Protein AF-A0A957ZJR7-F1 (afdb_monomer_lite)

Structure (mmCIF, N/CA/C/O backbone):
data_AF-A0A957ZJR7-F1
#
_entry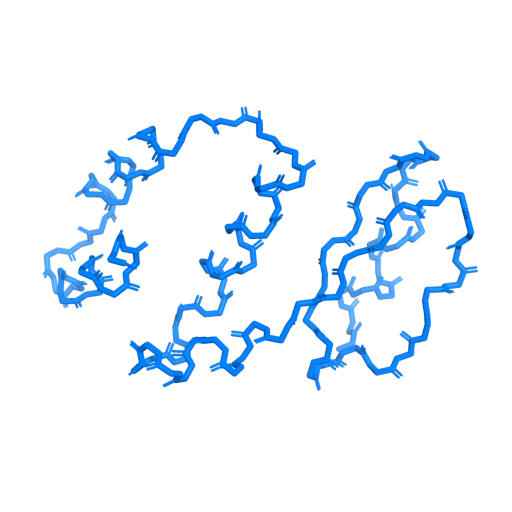.id   AF-A0A957ZJR7-F1
#
loop_
_atom_site.group_PDB
_atom_site.id
_atom_site.type_symbol
_atom_site.label_atom_id
_atom_site.label_alt_id
_atom_site.label_comp_id
_atom_site.label_asym_id
_atom_site.label_entity_id
_atom_site.label_seq_id
_atom_site.pdbx_PDB_ins_code
_atom_site.Cartn_x
_atom_site.Cartn_y
_atom_site.Cartn_z
_atom_site.occupancy
_atom_site.B_iso_or_equiv
_atom_site.auth_seq_id
_atom_site.auth_comp_id
_atom_site.auth_asym_id
_atom_site.auth_atom_id
_atom_site.pdbx_PDB_model_num
ATOM 1 N N . LEU A 1 1 ? 6.530 -5.043 11.362 1.00 58.72 1 LEU A N 1
ATOM 2 C CA . LEU A 1 1 ? 5.631 -4.498 12.404 1.00 58.72 1 LEU A CA 1
ATOM 3 C C . LEU A 1 1 ? 5.747 -2.988 12.659 1.00 58.72 1 LEU A C 1
ATOM 5 O O . LEU A 1 1 ? 4.687 -2.382 12.732 1.00 58.72 1 LEU A O 1
ATOM 9 N N . PRO A 1 2 ? 6.929 -2.328 12.700 1.00 74.94 2 PRO A N 1
ATOM 10 C CA . PRO A 1 2 ? 7.003 -0.936 13.176 1.00 74.94 2 PRO A CA 1
ATOM 11 C C . PRO A 1 2 ? 6.184 0.073 12.352 1.00 74.94 2 PRO A C 1
ATOM 13 O O . PRO A 1 2 ? 5.778 1.096 12.887 1.00 74.94 2 PRO A O 1
ATOM 16 N N . SER A 1 3 ? 5.907 -0.195 11.071 1.00 85.44 3 SER A N 1
ATOM 17 C CA . SER A 1 3 ? 5.121 0.717 10.232 1.00 85.44 3 SER A CA 1
ATOM 18 C C . SER A 1 3 ? 3.627 0.722 10.575 1.00 85.44 3 SER A C 1
ATOM 20 O O . SER A 1 3 ? 3.064 1.797 10.741 1.00 85.44 3 SER A O 1
ATOM 22 N N . ALA A 1 4 ? 2.975 -0.439 10.701 1.00 87.19 4 ALA A N 1
ATOM 23 C CA . ALA A 1 4 ? 1.534 -0.488 10.975 1.00 87.19 4 ALA A CA 1
ATOM 24 C C . 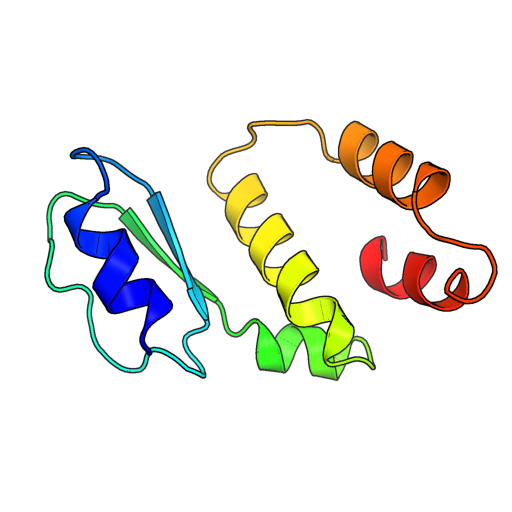ALA A 1 4 ? 1.212 0.142 12.337 1.00 87.19 4 ALA A C 1
ATOM 26 O O . ALA A 1 4 ? 0.359 1.019 12.417 1.00 87.19 4 ALA A O 1
ATOM 27 N N . ASP A 1 5 ? 1.988 -0.208 13.367 1.00 88.94 5 ASP A N 1
ATOM 28 C CA . ASP A 1 5 ? 1.834 0.350 14.715 1.00 88.94 5 ASP A CA 1
ATOM 29 C C . ASP A 1 5 ? 2.093 1.866 14.748 1.00 88.94 5 ASP A C 1
ATOM 31 O O . ASP A 1 5 ? 1.442 2.598 15.490 1.00 88.94 5 ASP A O 1
ATOM 35 N N . LYS A 1 6 ? 3.010 2.363 13.907 1.00 91.00 6 LYS A N 1
ATOM 36 C CA . LYS A 1 6 ? 3.310 3.795 13.799 1.00 91.00 6 LYS A CA 1
ATOM 37 C C . LYS A 1 6 ? 2.223 4.581 13.066 1.00 91.00 6 LYS A C 1
ATOM 39 O O . LYS A 1 6 ? 1.957 5.717 13.444 1.00 91.00 6 LYS A O 1
ATOM 44 N N . TYR A 1 7 ? 1.648 4.033 11.994 1.00 92.94 7 TYR A N 1
ATOM 45 C CA . TYR A 1 7 ? 0.768 4.794 11.097 1.00 92.94 7 TYR A CA 1
ATOM 46 C C . TYR A 1 7 ? -0.723 4.634 11.402 1.00 92.94 7 TYR A C 1
ATOM 48 O O . TYR A 1 7 ? -1.478 5.569 11.154 1.00 92.94 7 TYR A O 1
ATOM 56 N N . GLU A 1 8 ? -1.151 3.515 11.987 1.00 94.00 8 GLU A N 1
ATOM 57 C CA . GLU A 1 8 ? -2.542 3.298 12.406 1.00 94.00 8 GLU A CA 1
ATOM 58 C C . GLU A 1 8 ? -3.119 4.430 13.291 1.00 94.00 8 GLU A C 1
ATOM 60 O O . GLU A 1 8 ? -4.196 4.946 12.967 1.00 94.00 8 GLU A O 1
ATOM 65 N N . PRO A 1 9 ? -2.432 4.913 14.350 1.00 95.25 9 PRO A N 1
ATOM 66 C CA . PRO A 1 9 ? -2.956 6.009 15.171 1.00 95.25 9 PRO A CA 1
ATOM 67 C C . PRO A 1 9 ? -2.949 7.369 14.457 1.00 95.25 9 PRO A C 1
ATOM 69 O O . PRO A 1 9 ? -3.666 8.275 14.869 1.00 95.25 9 PRO A O 1
ATOM 72 N N . LEU A 1 10 ? -2.168 7.530 13.383 1.00 95.88 10 LEU A N 1
ATOM 73 C CA . LEU A 1 10 ? -2.047 8.795 12.646 1.00 95.88 10 LEU A CA 1
ATOM 74 C C . LEU A 1 10 ? -3.147 8.988 11.596 1.00 95.88 10 LEU A C 1
ATOM 76 O O . LEU A 1 10 ? -3.292 10.079 11.040 1.00 95.88 10 LEU A O 1
ATOM 80 N N . LEU A 1 11 ? -3.915 7.940 11.294 1.00 95.81 11 LEU A N 1
ATOM 81 C CA . LEU A 1 11 ? -5.010 8.025 10.338 1.00 95.81 11 LEU A CA 1
ATOM 82 C C . LEU A 1 11 ? -6.174 8.846 10.898 1.00 95.81 11 LEU A C 1
ATOM 84 O O . LEU A 1 11 ? -6.528 8.773 12.074 1.00 95.81 11 LEU A O 1
ATOM 88 N N . LYS A 1 12 ? -6.814 9.615 10.019 1.00 96.44 12 LYS A N 1
ATOM 89 C CA . LYS A 1 12 ? -8.100 10.244 10.334 1.00 96.44 12 LYS A CA 1
ATOM 90 C C . LYS A 1 12 ? -9.195 9.167 10.413 1.00 96.44 12 LYS A C 1
ATOM 92 O O . LYS A 1 12 ? -9.058 8.155 9.721 1.00 96.44 12 LYS A O 1
ATOM 97 N N . PRO A 1 13 ? -10.279 9.386 11.179 1.00 96.94 13 PRO A N 1
ATOM 98 C CA . PRO A 1 13 ? -11.469 8.537 11.110 1.00 96.94 13 PRO A CA 1
ATOM 99 C C . PRO A 1 13 ? -11.944 8.359 9.660 1.00 96.94 13 PRO A C 1
ATOM 101 O O . PRO A 1 13 ? -11.886 9.298 8.861 1.00 96.94 13 PRO A O 1
ATOM 104 N N . GLY A 1 14 ? -12.344 7.141 9.299 1.00 95.44 14 GLY A N 1
ATOM 105 C CA . GLY A 1 14 ? -12.652 6.728 7.925 1.00 95.44 14 GLY A CA 1
ATOM 106 C C . GLY A 1 14 ? -11.425 6.582 7.012 1.00 95.44 14 GLY A C 1
ATOM 107 O O . GLY A 1 14 ? -11.570 6.360 5.809 1.00 95.44 14 GLY A O 1
ATOM 108 N N . GLY A 1 15 ? -10.211 6.729 7.551 1.00 95.94 15 GLY A N 1
ATOM 109 C CA . GLY A 1 15 ? -8.957 6.551 6.827 1.00 95.94 15 GLY A CA 1
ATOM 110 C C . GLY A 1 15 ? -8.757 5.117 6.335 1.00 95.94 15 GLY A C 1
ATOM 111 O O . GLY A 1 15 ? -9.374 4.181 6.833 1.00 95.94 15 GLY A O 1
ATOM 112 N N . LEU A 1 16 ? -7.877 4.948 5.348 1.00 95.50 16 LEU A N 1
ATOM 113 C CA . LEU A 1 16 ? -7.550 3.652 4.757 1.00 95.50 16 LEU A CA 1
ATOM 114 C C . LEU A 1 16 ? -6.129 3.245 5.154 1.00 95.50 16 LEU A C 1
ATOM 116 O O . LEU A 1 16 ? -5.181 3.975 4.861 1.00 95.50 16 LEU A O 1
ATOM 120 N N . LEU A 1 17 ? -5.991 2.071 5.768 1.00 94.81 17 LEU A N 1
ATOM 121 C CA . LEU A 1 17 ? -4.715 1.416 6.035 1.00 94.81 17 LEU A CA 1
ATOM 122 C C . LEU A 1 17 ? -4.601 0.160 5.169 1.00 94.81 17 LEU A C 1
ATOM 124 O O . LEU A 1 17 ? -5.316 -0.815 5.391 1.00 94.81 17 LEU A O 1
ATOM 128 N N . VAL A 1 18 ? -3.687 0.171 4.202 1.00 94.50 18 VAL A N 1
ATOM 129 C CA . VAL A 1 18 ? -3.314 -1.025 3.434 1.00 94.50 18 VAL A CA 1
ATOM 130 C C . VAL A 1 18 ? -2.048 -1.600 4.056 1.00 94.50 18 VAL A C 1
ATOM 132 O O . VAL A 1 18 ? -1.073 -0.868 4.238 1.00 94.50 18 VAL A O 1
ATOM 135 N N . TYR A 1 19 ? -2.050 -2.884 4.405 1.00 92.75 19 TYR A N 1
ATOM 136 C CA . TYR A 1 19 ? -0.913 -3.527 5.066 1.00 92.75 19 TYR A CA 1
ATOM 137 C C . TYR A 1 19 ? -0.655 -4.945 4.548 1.00 92.75 19 TYR A C 1
ATOM 139 O O . TYR A 1 19 ? -1.569 -5.639 4.110 1.00 92.75 19 TYR A O 1
ATOM 147 N N . ASP A 1 20 ? 0.610 -5.361 4.614 1.00 90.75 20 ASP A N 1
ATOM 148 C CA . ASP A 1 20 ? 1.039 -6.712 4.253 1.00 90.75 20 ASP A CA 1
ATOM 149 C C . ASP A 1 20 ? 0.725 -7.683 5.404 1.00 90.75 20 ASP A C 1
ATOM 151 O O . ASP A 1 20 ? 1.284 -7.548 6.501 1.00 90.75 20 ASP A O 1
ATOM 155 N N . ASP A 1 21 ? -0.181 -8.636 5.182 1.00 87.50 21 ASP A N 1
ATOM 156 C CA . ASP A 1 21 ? -0.637 -9.584 6.211 1.00 87.50 21 ASP A CA 1
ATOM 157 C C . ASP A 1 21 ? 0.389 -10.684 6.526 1.00 87.50 21 ASP A C 1
ATOM 159 O O . ASP A 1 21 ? 0.368 -11.276 7.611 1.00 87.50 21 ASP A O 1
ATOM 163 N N . THR A 1 22 ? 1.378 -10.872 5.648 1.00 81.38 22 THR A N 1
ATOM 164 C CA . THR A 1 22 ? 2.520 -11.751 5.911 1.00 81.38 22 THR A CA 1
ATOM 165 C C . THR A 1 22 ? 3.374 -11.201 7.058 1.00 81.38 22 THR A C 1
ATOM 167 O O . THR A 1 22 ? 3.955 -11.974 7.831 1.00 81.38 22 THR A O 1
ATOM 170 N N . LEU A 1 23 ? 3.378 -9.870 7.223 1.00 82.94 23 LEU A N 1
ATOM 171 C CA . LEU A 1 23 ? 4.141 -9.128 8.228 1.00 82.94 23 LEU A CA 1
ATOM 172 C C . LEU A 1 23 ? 3.293 -8.633 9.405 1.00 82.94 23 LEU A C 1
ATOM 174 O O . LEU A 1 23 ? 3.819 -8.503 10.513 1.00 82.94 23 LEU A O 1
ATOM 178 N N . VAL A 1 24 ? 2.016 -8.316 9.184 1.00 85.75 24 VAL A N 1
ATOM 179 C CA . VAL A 1 24 ? 1.082 -7.823 10.206 1.00 85.75 24 VAL A CA 1
ATOM 180 C C . VAL A 1 24 ? -0.001 -8.873 10.425 1.00 85.75 24 VAL A C 1
ATOM 182 O O . VAL A 1 24 ? -1.039 -8.873 9.775 1.00 85.75 24 VAL A O 1
ATOM 185 N N . ARG A 1 25 ? 0.250 -9.771 11.381 1.00 82.25 25 ARG A N 1
ATOM 186 C CA . ARG A 1 25 ? -0.638 -10.904 11.704 1.00 82.25 25 ARG A CA 1
ATOM 187 C C . ARG A 1 25 ? -1.656 -10.614 12.810 1.00 82.25 25 ARG A C 1
ATOM 189 O O . ARG A 1 25 ? -2.288 -11.532 13.322 1.00 82.25 25 ARG A O 1
ATOM 196 N N . ARG A 1 26 ? -1.782 -9.352 13.221 1.00 86.00 26 ARG A N 1
ATOM 197 C CA . ARG A 1 26 ? -2.764 -8.911 14.218 1.00 86.00 26 ARG A CA 1
ATOM 198 C C . ARG A 1 26 ? -3.943 -8.223 13.540 1.00 86.00 26 ARG A C 1
ATOM 200 O O . ARG A 1 26 ? -3.791 -7.658 12.460 1.00 86.00 26 ARG A O 1
ATOM 207 N N . ALA A 1 27 ? -5.082 -8.204 14.223 1.00 85.38 27 ALA A N 1
ATOM 208 C CA . ALA A 1 27 ? -6.171 -7.305 13.870 1.00 85.38 27 ALA A CA 1
ATOM 209 C C . ALA A 1 27 ? -5.748 -5.837 14.056 1.00 85.38 27 ALA A C 1
ATOM 211 O O . ALA A 1 27 ? -4.832 -5.528 14.833 1.00 85.38 27 ALA A O 1
ATOM 212 N N . LEU A 1 28 ? -6.424 -4.933 13.347 1.00 89.44 28 LEU A N 1
ATOM 213 C CA . LEU A 1 28 ? -6.350 -3.507 13.648 1.00 89.44 28 LEU A CA 1
ATOM 214 C C . LEU A 1 28 ? -6.962 -3.250 15.028 1.00 89.44 28 LEU A C 1
ATOM 216 O O . LEU A 1 28 ? -7.915 -3.915 15.427 1.00 89.44 28 LEU A O 1
ATOM 220 N N . VAL A 1 29 ? -6.360 -2.327 15.767 1.00 93.00 29 VAL A N 1
ATOM 221 C CA . VAL A 1 29 ? -6.825 -1.897 17.088 1.00 93.00 29 VAL A CA 1
ATOM 222 C C . VAL A 1 29 ? -7.958 -0.887 16.933 1.00 93.00 29 VAL A C 1
ATOM 224 O O . VAL A 1 29 ? -8.883 -0.876 17.740 1.00 93.00 29 VAL A O 1
ATOM 227 N N . ARG A 1 30 ? -7.892 -0.045 15.897 1.00 94.81 30 ARG A N 1
ATOM 228 C CA . ARG A 1 30 ? -8.935 0.931 15.573 1.00 94.81 30 ARG A CA 1
ATOM 229 C C . ARG A 1 30 ? -10.057 0.315 14.743 1.00 94.81 30 ARG A C 1
ATOM 231 O O . ARG A 1 30 ? -9.801 -0.348 13.740 1.00 94.81 30 ARG A O 1
ATOM 238 N N . ASP A 1 31 ? -11.290 0.609 15.135 1.00 95.19 31 ASP A N 1
ATOM 239 C CA . ASP A 1 31 ? -12.539 0.202 14.481 1.00 95.19 31 ASP A CA 1
ATOM 240 C C . ASP A 1 31 ? -13.140 1.299 13.583 1.00 95.19 31 ASP A C 1
ATOM 242 O O . ASP A 1 31 ? -13.996 1.027 12.744 1.00 95.19 31 ASP A O 1
ATOM 246 N N . ASP A 1 32 ? -12.656 2.535 13.709 1.00 96.50 32 ASP A N 1
ATOM 247 C CA . ASP A 1 32 ? -13.109 3.699 12.948 1.00 96.50 32 ASP A CA 1
ATOM 248 C C . ASP A 1 32 ? -12.325 3.935 11.644 1.00 9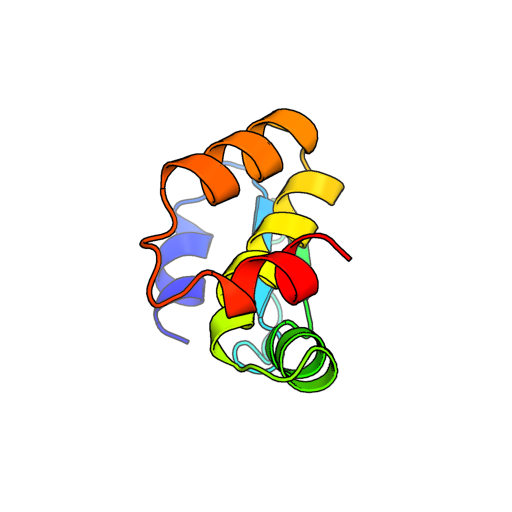6.50 32 ASP A C 1
ATOM 250 O O . ASP A 1 32 ? -12.496 4.965 10.990 1.00 96.50 32 ASP A O 1
ATOM 254 N N . ILE A 1 33 ? -11.461 2.999 11.246 1.00 96.06 33 ILE A N 1
ATOM 255 C CA . ILE A 1 33 ? -10.684 3.045 10.001 1.00 96.06 33 ILE A CA 1
ATOM 256 C C . ILE A 1 33 ? -10.942 1.803 9.147 1.00 96.06 33 ILE A C 1
ATOM 258 O O . ILE A 1 33 ? -11.319 0.740 9.634 1.00 96.06 33 ILE A O 1
ATOM 262 N N . ARG A 1 34 ? -10.686 1.914 7.843 1.00 95.19 34 ARG A N 1
ATOM 263 C CA . ARG A 1 34 ? -10.761 0.792 6.909 1.00 95.19 34 ARG A CA 1
ATOM 264 C C . ARG A 1 34 ? -9.394 0.123 6.786 1.00 95.19 34 ARG A C 1
ATOM 266 O O . ARG A 1 34 ? -8.449 0.738 6.297 1.00 95.19 34 ARG A O 1
ATOM 273 N N . GLY A 1 35 ? -9.306 -1.144 7.176 1.00 93.69 35 GLY A N 1
ATOM 274 C CA . GLY A 1 35 ? -8.136 -1.993 6.951 1.00 93.69 35 GLY A CA 1
ATOM 275 C C . GLY A 1 35 ? -8.255 -2.826 5.679 1.00 93.69 35 GLY A C 1
ATOM 276 O O . GLY A 1 35 ? -9.310 -3.400 5.421 1.00 93.69 35 GLY A O 1
ATOM 277 N N . ILE A 1 36 ? -7.177 -2.922 4.902 1.00 94.06 36 ILE A N 1
ATOM 278 C CA . ILE A 1 36 ? -7.043 -3.889 3.806 1.00 94.06 36 ILE A CA 1
ATOM 279 C C . ILE A 1 36 ? -5.750 -4.671 4.018 1.00 94.06 36 ILE A C 1
ATOM 281 O O . ILE A 1 36 ? -4.653 -4.137 3.852 1.00 94.06 36 ILE A O 1
ATOM 285 N N . ALA A 1 37 ? -5.916 -5.939 4.379 1.00 93.06 37 ALA A N 1
ATOM 286 C CA . ALA A 1 37 ? -4.858 -6.935 4.394 1.00 93.06 37 ALA A CA 1
ATOM 287 C C . ALA A 1 37 ? -4.553 -7.380 2.959 1.00 93.06 37 ALA A C 1
ATOM 289 O O . ALA A 1 37 ? -5.469 -7.705 2.202 1.00 93.06 37 ALA A O 1
ATOM 290 N N . VAL A 1 38 ? -3.276 -7.383 2.586 1.00 92.88 38 VAL A N 1
ATOM 291 C CA . VAL A 1 38 ? -2.814 -7.821 1.268 1.00 92.88 38 VAL A CA 1
ATOM 292 C C . VAL A 1 38 ? -1.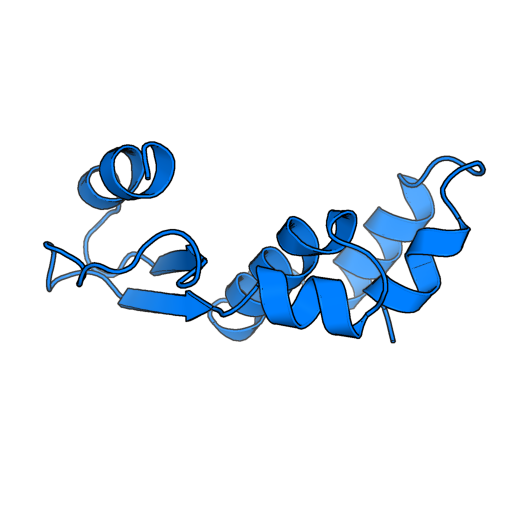693 -8.840 1.464 1.00 92.88 38 VAL A C 1
ATOM 294 O O . VAL A 1 38 ? -0.711 -8.499 2.121 1.00 92.88 38 VAL A O 1
ATOM 297 N N . PRO A 1 39 ? -1.753 -10.032 0.847 1.00 92.56 39 PRO A N 1
ATOM 298 C CA . PRO A 1 39 ? -0.636 -10.974 0.832 1.00 92.56 39 PRO A CA 1
ATOM 299 C C . PRO A 1 39 ? 0.417 -10.518 -0.189 1.00 92.56 39 PRO A C 1
ATOM 301 O O . PRO A 1 39 ? 0.692 -11.177 -1.193 1.00 92.56 39 PRO A O 1
ATOM 304 N N . ALA A 1 40 ? 0.967 -9.319 0.019 1.00 91.12 40 ALA A N 1
ATOM 305 C CA . ALA A 1 40 ? 1.775 -8.614 -0.972 1.00 91.12 40 ALA A CA 1
ATOM 306 C C . ALA A 1 40 ? 3.087 -9.341 -1.272 1.00 91.12 40 ALA A C 1
ATOM 308 O O . ALA A 1 40 ? 3.544 -9.342 -2.416 1.00 91.12 40 ALA A O 1
ATOM 309 N N . HIS A 1 41 ? 3.659 -9.999 -0.262 1.00 90.56 41 HIS A N 1
ATOM 310 C CA . HIS A 1 41 ? 4.825 -10.854 -0.438 1.00 90.56 41 HIS A CA 1
ATOM 311 C C . HIS A 1 41 ? 4.545 -12.026 -1.382 1.00 90.56 41 HIS A C 1
ATOM 313 O O . HIS A 1 41 ? 5.298 -12.246 -2.331 1.00 90.56 41 HIS A O 1
ATOM 319 N N . ASP A 1 42 ? 3.431 -12.727 -1.179 1.00 90.94 42 ASP A N 1
ATOM 320 C CA . ASP A 1 42 ? 3.054 -13.873 -2.007 1.00 90.94 42 ASP A CA 1
ATOM 321 C C . ASP A 1 42 ? 2.764 -13.447 -3.447 1.00 90.94 42 ASP A C 1
ATOM 323 O O . ASP A 1 42 ? 3.193 -14.116 -4.388 1.00 90.94 42 ASP A O 1
ATOM 327 N N . ILE A 1 43 ? 2.084 -12.310 -3.628 1.00 89.94 43 ILE A N 1
ATOM 328 C CA . ILE A 1 43 ? 1.849 -11.719 -4.950 1.00 89.94 43 ILE A CA 1
ATOM 329 C C . ILE A 1 43 ? 3.194 -11.440 -5.629 1.00 89.94 43 ILE A C 1
ATOM 331 O O . ILE A 1 43 ? 3.460 -11.955 -6.710 1.00 89.94 43 ILE A O 1
ATOM 335 N N . ALA A 1 44 ? 4.090 -10.701 -4.979 1.00 89.38 44 ALA A N 1
ATOM 336 C CA . ALA A 1 44 ? 5.381 -10.339 -5.558 1.00 89.38 44 ALA A CA 1
ATOM 337 C C . ALA A 1 44 ? 6.228 -11.563 -5.954 1.00 89.38 44 ALA A C 1
ATOM 339 O O . ALA A 1 44 ? 6.859 -11.578 -7.014 1.00 89.38 44 ALA A O 1
ATOM 340 N N . MET A 1 45 ? 6.210 -12.614 -5.131 1.00 89.00 45 MET A N 1
ATOM 341 C CA . MET A 1 45 ? 6.936 -13.853 -5.408 1.00 89.00 45 MET A CA 1
ATOM 342 C C . MET A 1 45 ? 6.344 -14.639 -6.584 1.00 89.00 45 MET A C 1
ATOM 344 O O . MET A 1 45 ? 7.112 -15.176 -7.381 1.00 89.00 45 MET A O 1
ATOM 348 N N . ARG A 1 46 ? 5.014 -14.655 -6.763 1.00 88.88 46 ARG A N 1
ATOM 349 C CA . ARG A 1 46 ? 4.370 -15.250 -7.956 1.00 88.88 46 ARG A CA 1
ATOM 350 C C . ARG A 1 46 ? 4.762 -14.537 -9.250 1.00 88.88 46 ARG A C 1
ATOM 352 O O . ARG A 1 46 ? 4.881 -15.186 -10.281 1.00 88.88 46 ARG A O 1
ATOM 359 N N . HIS A 1 47 ? 5.013 -13.231 -9.176 1.00 84.81 47 HIS A N 1
ATOM 360 C CA . HIS A 1 47 ? 5.478 -12.412 -10.300 1.00 84.81 47 HIS A CA 1
ATOM 361 C C . HIS A 1 47 ? 7.017 -12.355 -10.414 1.00 84.81 47 HIS A C 1
ATOM 363 O O . HIS A 1 47 ? 7.571 -11.549 -11.159 1.00 84.81 47 HIS A O 1
ATOM 369 N N . GLY A 1 48 ? 7.729 -13.230 -9.694 1.00 82.31 48 GLY A N 1
ATOM 370 C CA . GLY A 1 48 ? 9.154 -13.489 -9.901 1.00 82.31 48 GLY A CA 1
ATOM 371 C C . GLY A 1 48 ? 10.114 -12.531 -9.195 1.00 82.31 48 GLY A C 1
ATOM 372 O O . GLY A 1 48 ? 11.326 -12.649 -9.383 1.00 82.31 48 GLY A O 1
ATOM 373 N N . SER A 1 49 ? 9.635 -11.593 -8.367 1.00 84.69 49 SER A N 1
ATOM 374 C CA . SER A 1 49 ? 10.542 -10.736 -7.598 1.00 84.69 49 SER A CA 1
ATOM 375 C C . SER A 1 49 ? 9.919 -10.118 -6.351 1.00 84.69 49 SER A C 1
ATOM 377 O O . SER A 1 49 ? 8.988 -9.323 -6.427 1.00 84.69 49 SER A O 1
ATOM 379 N N . GLN A 1 50 ? 10.568 -10.318 -5.201 1.00 86.00 50 GLN A N 1
ATOM 380 C CA . GLN A 1 50 ? 10.259 -9.611 -3.951 1.00 86.00 50 GLN A CA 1
ATOM 381 C C . GLN A 1 50 ? 10.338 -8.075 -4.085 1.00 86.00 50 GLN A C 1
ATOM 383 O O . GLN A 1 50 ? 9.734 -7.341 -3.305 1.00 86.00 50 GLN A O 1
ATOM 388 N N . ARG A 1 51 ? 11.046 -7.546 -5.093 1.00 84.38 51 ARG A N 1
ATOM 389 C CA . ARG A 1 51 ? 11.089 -6.096 -5.355 1.00 84.38 51 ARG A CA 1
ATOM 390 C C . ARG A 1 51 ? 9.719 -5.522 -5.745 1.00 84.38 51 ARG A C 1
ATOM 392 O O . ARG A 1 51 ? 9.547 -4.309 -5.681 1.00 84.38 51 ARG A O 1
ATOM 399 N N . LEU A 1 52 ? 8.756 -6.374 -6.101 1.00 86.44 52 LEU A N 1
ATOM 400 C CA . LEU A 1 52 ? 7.403 -5.997 -6.515 1.00 86.44 52 LEU A CA 1
ATOM 401 C C . LEU A 1 52 ? 6.428 -5.826 -5.340 1.00 86.44 52 LEU A C 1
ATOM 403 O O . LEU A 1 52 ? 5.315 -5.358 -5.556 1.00 86.44 52 LEU A O 1
ATOM 407 N N . VAL A 1 53 ? 6.826 -6.131 -4.095 1.00 89.69 53 VAL A N 1
ATOM 408 C CA . VAL A 1 53 ? 5.942 -6.015 -2.913 1.00 89.69 53 VAL A CA 1
ATOM 409 C C . VAL A 1 53 ? 5.329 -4.619 -2.801 1.00 89.69 53 VAL A C 1
ATOM 411 O O . VAL A 1 53 ? 4.123 -4.476 -2.619 1.00 89.69 53 VAL A O 1
ATOM 414 N N . ASN A 1 54 ? 6.139 -3.574 -2.980 1.00 88.12 54 ASN A N 1
ATOM 415 C CA . ASN A 1 54 ? 5.654 -2.195 -2.902 1.00 88.12 54 ASN A CA 1
ATOM 416 C C . ASN A 1 54 ? 4.658 -1.857 -4.022 1.00 88.12 54 ASN A C 1
ATOM 418 O O . ASN A 1 54 ? 3.753 -1.056 -3.804 1.00 88.12 54 ASN A O 1
ATOM 422 N N . VAL A 1 55 ? 4.807 -2.465 -5.202 1.00 88.62 55 VAL A N 1
ATOM 423 C CA . VAL A 1 55 ? 3.902 -2.232 -6.335 1.00 88.62 55 VAL A CA 1
ATOM 424 C C . VAL A 1 55 ? 2.592 -2.994 -6.149 1.00 88.62 55 VAL A C 1
ATOM 426 O O . VAL A 1 55 ? 1.532 -2.420 -6.377 1.00 88.62 55 VAL A O 1
ATOM 429 N N . ALA A 1 56 ? 2.633 -4.215 -5.610 1.00 90.94 56 ALA A N 1
ATOM 430 C CA . ALA A 1 56 ? 1.429 -4.939 -5.198 1.00 90.94 56 ALA A CA 1
ATOM 431 C C . ALA A 1 56 ? 0.623 -4.149 -4.146 1.00 90.94 56 ALA A C 1
ATOM 433 O O . ALA A 1 56 ? -0.590 -3.978 -4.277 1.00 90.94 56 ALA A O 1
ATOM 434 N N . MET A 1 57 ? 1.307 -3.592 -3.140 1.00 92.56 57 MET A N 1
ATOM 435 C CA . MET A 1 57 ? 0.694 -2.723 -2.128 1.00 92.56 57 MET A CA 1
ATOM 436 C C . MET A 1 57 ? 0.084 -1.449 -2.733 1.00 92.56 57 MET A C 1
ATOM 438 O O . MET A 1 57 ? -1.015 -1.047 -2.347 1.00 92.56 57 MET A O 1
ATOM 442 N N . LEU A 1 58 ? 0.772 -0.825 -3.696 1.00 91.12 58 LEU A N 1
ATOM 443 C CA . LEU A 1 58 ? 0.265 0.335 -4.432 1.00 91.12 58 LEU A CA 1
ATOM 444 C C . LEU A 1 58 ? -0.992 -0.019 -5.242 1.00 91.12 58 LEU A C 1
ATOM 446 O O . LEU A 1 58 ? -1.974 0.717 -5.186 1.00 91.12 58 LEU A O 1
ATOM 450 N N . GLY A 1 59 ? -0.996 -1.158 -5.939 1.00 90.81 59 GLY A N 1
ATOM 451 C CA . GLY A 1 59 ? -2.163 -1.645 -6.676 1.00 90.81 59 GLY A CA 1
ATOM 452 C C . GLY A 1 59 ? -3.383 -1.832 -5.772 1.00 90.81 59 GLY A C 1
ATOM 453 O O . GLY 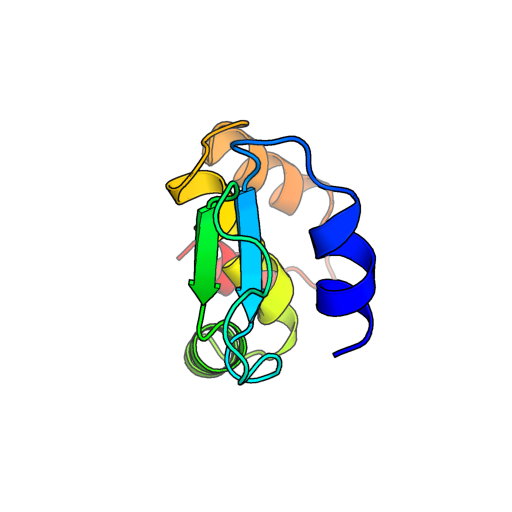A 1 59 ? -4.466 -1.338 -6.083 1.00 90.81 59 GLY A O 1
ATOM 454 N N . ALA A 1 60 ? -3.199 -2.449 -4.601 1.00 93.12 60 ALA A N 1
ATOM 455 C CA . ALA A 1 60 ? -4.270 -2.613 -3.618 1.00 93.12 60 ALA A CA 1
ATOM 456 C C . ALA A 1 60 ? -4.806 -1.270 -3.088 1.00 93.12 60 ALA A C 1
ATOM 458 O O . ALA A 1 60 ? -6.021 -1.095 -2.955 1.00 93.12 60 ALA A O 1
ATOM 459 N N . LEU A 1 61 ? -3.921 -0.300 -2.830 1.00 93.81 61 LEU A N 1
ATOM 460 C CA . LEU A 1 61 ? -4.318 1.053 -2.437 1.00 93.81 61 LEU A CA 1
ATOM 461 C C . LEU A 1 61 ? -5.204 1.710 -3.499 1.00 93.81 61 LEU A C 1
ATOM 463 O O . LEU A 1 61 ? -6.225 2.298 -3.152 1.00 93.81 61 LEU A O 1
ATOM 467 N N . LEU A 1 62 ? -4.839 1.596 -4.773 1.00 93.06 62 LEU A N 1
ATOM 468 C CA . LEU A 1 62 ? -5.545 2.253 -5.873 1.00 93.06 62 LEU A CA 1
ATOM 469 C C . LEU A 1 62 ? -6.861 1.574 -6.221 1.00 93.06 62 LEU A C 1
ATOM 471 O O . LEU A 1 62 ? -7.838 2.263 -6.496 1.00 93.06 62 LEU A O 1
ATOM 475 N N . ALA A 1 63 ? -6.917 0.245 -6.131 1.00 91.31 63 ALA A N 1
ATOM 476 C CA . ALA A 1 63 ? -8.165 -0.498 -6.261 1.00 91.31 63 ALA A CA 1
ATOM 477 C C . ALA A 1 63 ? -9.179 -0.078 -5.183 1.00 91.31 63 ALA A C 1
ATOM 479 O O . ALA A 1 63 ? -10.376 0.020 -5.442 1.00 91.31 63 ALA A O 1
ATOM 480 N N . ALA A 1 64 ? -8.702 0.202 -3.967 1.00 92.81 64 ALA A N 1
ATOM 481 C CA . ALA A 1 64 ? -9.547 0.652 -2.867 1.00 92.81 64 ALA A CA 1
ATOM 482 C C . ALA A 1 64 ? -9.851 2.156 -2.895 1.00 92.81 64 ALA A C 1
ATOM 484 O O . ALA A 1 64 ? -10.895 2.576 -2.387 1.00 92.81 64 ALA A O 1
ATOM 485 N N . ARG A 1 65 ? -8.923 2.960 -3.421 1.00 91.88 65 ARG A N 1
ATOM 486 C CA . ARG A 1 65 ? -9.001 4.417 -3.492 1.00 91.88 65 ARG A CA 1
ATOM 487 C C . ARG A 1 65 ? -8.233 4.921 -4.726 1.00 91.88 65 ARG A C 1
ATOM 489 O O . ARG A 1 65 ? -7.039 5.213 -4.615 1.00 91.88 65 ARG A O 1
ATOM 496 N N . PRO A 1 66 ? -8.903 5.069 -5.879 1.00 91.00 66 PRO A N 1
ATOM 497 C CA . PRO A 1 66 ? -8.268 5.466 -7.131 1.00 91.00 66 PRO A CA 1
ATOM 498 C C . PRO A 1 66 ? -7.944 6.963 -7.098 1.00 91.00 66 PRO A C 1
ATOM 500 O O . PRO A 1 66 ? -8.702 7.803 -7.568 1.00 91.00 66 PRO A O 1
ATOM 503 N N . VAL A 1 67 ? -6.833 7.315 -6.449 1.00 91.12 67 VAL A N 1
ATOM 504 C CA . VAL A 1 67 ? -6.361 8.706 -6.340 1.00 91.12 67 VAL A CA 1
ATOM 505 C C . VAL A 1 67 ? -5.633 9.178 -7.597 1.00 91.12 67 VAL A C 1
ATOM 507 O O . VAL A 1 67 ? -5.456 10.379 -7.782 1.00 91.12 67 VAL A O 1
ATOM 510 N N . VAL A 1 68 ? -5.202 8.238 -8.438 1.00 90.06 68 VAL A N 1
ATOM 511 C CA . VAL A 1 68 ? -4.568 8.467 -9.738 1.00 90.06 68 VAL A CA 1
ATOM 512 C C . VAL A 1 68 ? -4.993 7.366 -10.708 1.00 90.06 68 VAL A C 1
ATOM 514 O O . VAL A 1 68 ? -5.282 6.243 -10.291 1.00 90.06 68 VAL A O 1
ATOM 517 N N . GLU A 1 69 ? -4.992 7.687 -11.998 1.00 88.81 69 GLU A N 1
ATOM 518 C CA . GLU A 1 69 ? -5.259 6.727 -13.069 1.00 88.81 69 GLU A CA 1
ATOM 519 C C . GLU A 1 69 ? -4.112 5.718 -13.212 1.00 88.81 69 GLU A C 1
ATOM 521 O O . GLU A 1 69 ? -2.935 6.088 -13.146 1.00 88.81 69 GLU A O 1
ATOM 526 N N . LEU A 1 70 ? -4.435 4.452 -13.494 1.00 85.06 70 LEU A N 1
ATOM 527 C CA . LEU A 1 70 ? -3.422 3.410 -13.723 1.00 85.06 70 LEU A CA 1
ATOM 528 C C . LEU A 1 70 ? -2.478 3.771 -14.879 1.00 85.06 70 LEU A C 1
ATOM 530 O O . LEU A 1 70 ? -1.270 3.574 -14.770 1.00 85.06 70 LEU A O 1
ATOM 534 N N . ALA A 1 71 ? -3.006 4.396 -15.935 1.00 87.19 71 ALA A N 1
ATOM 535 C CA . ALA A 1 71 ? -2.206 4.877 -17.061 1.00 87.19 71 ALA A CA 1
ATOM 536 C C . ALA A 1 71 ? -1.147 5.914 -16.636 1.00 87.19 71 ALA A C 1
ATOM 538 O O . ALA A 1 71 ? -0.031 5.923 -17.160 1.00 87.19 71 ALA A O 1
ATOM 539 N N . ALA A 1 72 ? -1.460 6.768 -15.654 1.00 89.25 72 ALA A N 1
ATOM 540 C CA . ALA A 1 72 ? -0.504 7.742 -15.132 1.00 89.25 72 ALA A CA 1
ATOM 541 C C . ALA A 1 72 ? 0.640 7.053 -14.371 1.00 89.25 72 ALA A C 1
ATOM 543 O O . ALA A 1 72 ? 1.793 7.473 -14.473 1.00 89.25 72 ALA A O 1
ATOM 544 N N . ILE A 1 73 ? 0.344 5.964 -13.656 1.00 87.62 73 ILE A N 1
ATOM 545 C CA . ILE A 1 73 ? 1.355 5.162 -12.956 1.00 87.62 73 ILE A CA 1
ATOM 546 C C . ILE A 1 73 ? 2.240 4.417 -13.939 1.00 87.62 73 ILE A C 1
ATOM 548 O O . ILE A 1 73 ? 3.459 4.448 -13.795 1.00 87.62 73 ILE A O 1
ATOM 552 N N . GLU A 1 74 ? 1.653 3.787 -14.954 1.00 85.75 74 GLU A N 1
ATOM 553 C CA . GLU A 1 74 ? 2.416 3.106 -15.995 1.00 85.75 74 GLU A CA 1
ATOM 554 C C . GLU A 1 74 ? 3.381 4.075 -16.692 1.00 85.75 74 GLU A C 1
ATOM 556 O O . GLU A 1 74 ? 4.571 3.785 -16.839 1.00 85.75 74 GLU A O 1
ATOM 561 N N . SER A 1 75 ? 2.895 5.269 -17.048 1.00 88.44 75 SER A N 1
ATOM 562 C CA . SER A 1 75 ? 3.731 6.325 -17.617 1.00 88.44 75 SER A CA 1
ATOM 563 C C . SER A 1 75 ? 4.860 6.731 -16.665 1.00 88.44 75 SER A C 1
ATOM 565 O O . SER A 1 75 ? 6.009 6.850 -17.092 1.00 88.44 75 SER A O 1
ATOM 567 N N . ALA A 1 76 ? 4.569 6.920 -15.376 1.00 87.81 76 ALA A N 1
ATOM 568 C CA . ALA A 1 76 ? 5.579 7.276 -14.382 1.00 87.81 76 ALA A CA 1
ATOM 569 C C . ALA A 1 76 ? 6.641 6.176 -14.219 1.00 87.81 76 ALA A C 1
ATOM 571 O O . ALA A 1 76 ? 7.834 6.477 -14.166 1.00 87.81 76 ALA A O 1
ATOM 572 N N . LEU A 1 77 ? 6.234 4.903 -14.200 1.00 84.00 77 LEU A N 1
ATOM 573 C CA . LEU A 1 77 ? 7.153 3.769 -14.138 1.00 84.00 77 LEU A CA 1
ATOM 574 C C . LEU A 1 77 ? 8.078 3.747 -15.356 1.00 84.00 77 LEU A C 1
ATOM 576 O O . LEU A 1 77 ? 9.286 3.635 -15.180 1.00 84.00 77 LEU A O 1
ATOM 580 N N . ARG A 1 78 ? 7.550 3.929 -16.572 1.00 84.19 78 ARG A N 1
ATOM 581 C CA . ARG A 1 78 ? 8.361 3.970 -17.802 1.00 84.19 78 ARG A CA 1
ATOM 582 C C . ARG A 1 78 ? 9.375 5.119 -17.811 1.00 84.19 78 ARG A C 1
ATOM 584 O O . ARG A 1 78 ? 10.490 4.929 -18.282 1.00 84.19 78 ARG A O 1
ATOM 591 N N . V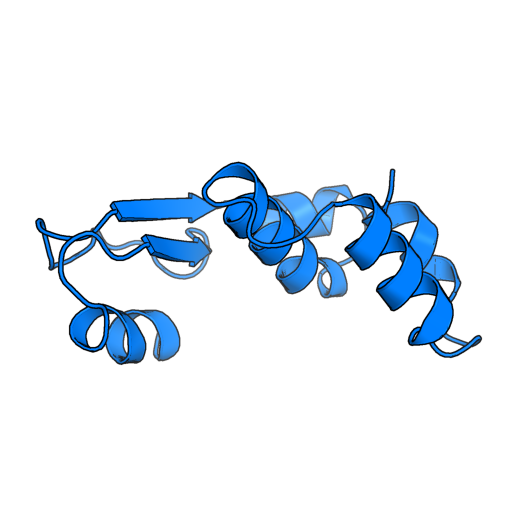AL A 1 79 ? 9.004 6.292 -17.292 1.00 87.31 79 VAL A N 1
ATOM 592 C CA . VAL A 1 79 ? 9.876 7.481 -17.260 1.00 87.31 79 VAL A CA 1
ATOM 593 C C . VAL A 1 79 ? 10.957 7.377 -16.183 1.00 87.31 79 VAL A C 1
ATOM 595 O O . VAL A 1 79 ? 12.094 7.790 -16.406 1.00 87.31 79 VAL A O 1
ATOM 598 N N . HIS A 1 80 ? 10.618 6.845 -15.008 1.00 84.75 80 HIS A N 1
ATOM 599 C CA . HIS A 1 80 ? 11.508 6.864 -13.847 1.00 84.75 80 HIS A CA 1
ATOM 600 C C . HIS A 1 80 ? 12.294 5.568 -13.633 1.00 84.75 80 HIS A C 1
ATOM 602 O O . HIS A 1 80 ? 13.219 5.563 -12.814 1.00 84.75 80 HIS A O 1
ATOM 608 N N . LEU A 1 81 ? 11.987 4.477 -14.349 1.00 81.50 81 LEU A N 1
ATOM 609 C CA . LEU A 1 81 ? 12.813 3.277 -14.277 1.00 81.50 81 LEU A CA 1
ATOM 610 C C . LEU A 1 81 ? 14.130 3.467 -15.045 1.00 81.50 81 LEU A C 1
ATOM 612 O O . LEU A 1 81 ? 14.121 3.667 -16.259 1.00 81.50 81 LEU A O 1
ATOM 616 N N . PRO A 1 82 ? 15.293 3.335 -14.385 1.00 80.44 82 PRO A N 1
ATOM 617 C CA . PRO A 1 82 ? 16.566 3.359 -15.088 1.00 80.44 82 PRO A CA 1
ATOM 618 C C . PRO A 1 82 ? 16.689 2.133 -16.002 1.00 80.44 82 PRO A C 1
ATOM 620 O O . PRO A 1 82 ? 16.262 1.040 -15.633 1.00 80.44 82 PRO A O 1
ATOM 623 N N . ALA A 1 83 ? 17.360 2.288 -17.148 1.00 78.31 83 ALA A N 1
ATOM 624 C CA . ALA A 1 83 ? 17.485 1.248 -18.180 1.00 78.31 83 ALA A CA 1
ATOM 625 C C . ALA A 1 83 ? 17.945 -0.123 -17.643 1.00 78.31 83 ALA A C 1
ATOM 627 O O . ALA A 1 83 ? 17.438 -1.163 -18.052 1.00 78.31 83 ALA A O 1
ATOM 628 N N . ARG A 1 84 ? 18.842 -0.137 -16.647 1.00 76.62 84 ARG A N 1
ATOM 629 C CA . ARG A 1 84 ? 19.316 -1.365 -15.976 1.00 76.62 84 ARG A CA 1
ATOM 630 C C . ARG A 1 84 ? 18.224 -2.167 -15.252 1.00 76.62 84 ARG A C 1
ATOM 632 O O . ARG A 1 84 ? 18.457 -3.313 -14.890 1.00 76.62 84 ARG A O 1
ATOM 639 N N . HIS A 1 85 ? 17.070 -1.565 -14.983 1.00 76.69 85 HIS A N 1
ATOM 640 C CA . HIS A 1 85 ? 15.933 -2.191 -14.313 1.00 76.69 85 HIS A CA 1
ATOM 641 C C . HIS A 1 85 ? 14.752 -2.421 -15.265 1.00 76.69 85 HIS A C 1
ATOM 643 O O . HIS A 1 85 ? 13.702 -2.841 -14.795 1.00 76.69 85 HIS A O 1
ATOM 649 N N . ALA A 1 86 ? 14.899 -2.185 -16.576 1.00 76.06 86 ALA A N 1
ATOM 650 C CA . ALA A 1 86 ? 13.805 -2.289 -17.549 1.00 76.06 86 ALA A CA 1
ATOM 651 C C . ALA A 1 86 ? 13.069 -3.643 -17.510 1.00 76.06 86 ALA A C 1
ATOM 653 O O . ALA A 1 86 ? 11.857 -3.680 -17.683 1.00 76.06 86 ALA A O 1
ATOM 654 N N . ALA A 1 87 ? 13.771 -4.731 -17.171 1.00 77.75 87 ALA A N 1
ATOM 655 C CA . ALA A 1 87 ? 13.188 -6.062 -16.973 1.00 77.75 87 ALA A CA 1
ATOM 656 C C . ALA A 1 87 ? 12.138 -6.142 -15.842 1.00 77.75 87 ALA A C 1
ATOM 658 O O . ALA A 1 87 ? 11.419 -7.128 -15.742 1.00 77.75 87 ALA A O 1
ATOM 659 N N . LEU A 1 88 ? 12.040 -5.126 -14.977 1.00 76.69 88 LEU A N 1
ATOM 660 C CA . LEU A 1 88 ? 10.999 -5.031 -13.954 1.00 76.69 88 LEU A CA 1
ATOM 661 C C . LEU A 1 88 ? 9.705 -4.394 -14.483 1.00 76.69 88 LEU A C 1
ATOM 663 O O . LEU A 1 88 ? 8.715 -4.432 -13.767 1.00 76.69 88 LEU A O 1
ATOM 667 N N . LEU A 1 89 ? 9.668 -3.796 -15.681 1.00 77.06 89 LEU A N 1
ATOM 668 C CA . LEU A 1 89 ? 8.446 -3.153 -16.192 1.00 77.06 89 LEU A CA 1
ATOM 669 C C . LEU A 1 89 ? 7.345 -4.167 -16.506 1.00 77.06 89 LEU A C 1
ATOM 671 O O . LEU A 1 89 ? 6.234 -4.005 -16.015 1.00 77.06 89 LEU A O 1
ATOM 675 N N . GLU A 1 90 ? 7.658 -5.215 -17.271 1.00 77.06 90 GLU A N 1
ATOM 676 C CA . GLU A 1 90 ? 6.687 -6.260 -17.624 1.00 77.06 90 GLU A CA 1
ATOM 677 C C . GLU A 1 90 ? 5.986 -6.863 -16.398 1.00 77.06 90 GLU A C 1
ATOM 679 O O . GLU A 1 90 ? 4.759 -6.809 -16.353 1.00 77.06 90 GLU A O 1
ATOM 684 N N . PRO A 1 91 ? 6.692 -7.333 -15.349 1.00 77.88 91 PRO A N 1
ATOM 685 C CA . PRO A 1 91 ? 6.020 -7.901 -14.183 1.00 77.88 91 PRO A CA 1
ATOM 686 C C . PRO A 1 91 ? 5.266 -6.873 -13.318 1.00 77.88 91 PRO A C 1
ATOM 688 O O . PRO A 1 91 ? 4.566 -7.282 -12.398 1.00 77.88 91 PRO A O 1
ATOM 691 N N . ASN A 1 92 ? 5.409 -5.562 -13.565 1.00 71.56 92 ASN A N 1
ATOM 692 C CA . ASN A 1 92 ? 4.644 -4.514 -12.875 1.00 71.56 92 ASN A CA 1
ATOM 693 C C . ASN A 1 92 ? 3.360 -4.101 -13.613 1.00 71.56 92 ASN A C 1
ATOM 695 O O . ASN A 1 92 ? 2.510 -3.456 -13.001 1.00 71.56 92 ASN A O 1
ATOM 699 N N . ILE A 1 93 ? 3.254 -4.390 -14.913 1.00 71.94 93 ILE A N 1
ATOM 700 C CA . ILE A 1 93 ? 2.162 -3.913 -15.781 1.00 71.94 93 ILE A CA 1
ATOM 701 C C . ILE A 1 93 ? 1.258 -5.073 -16.240 1.00 71.94 93 ILE A C 1
ATOM 703 O O . ILE A 1 93 ? 0.089 -4.834 -16.538 1.00 71.94 93 ILE A O 1
ATOM 707 N N . ALA A 1 94 ? 1.795 -6.297 -16.308 1.00 60.50 94 ALA A N 1
ATOM 708 C CA . ALA A 1 94 ? 1.103 -7.495 -16.795 1.00 60.50 94 ALA A CA 1
ATOM 709 C C . ALA A 1 94 ? 0.059 -8.071 -15.825 1.00 60.50 94 ALA A C 1
ATOM 711 O O . ALA A 1 94 ? 0.293 -8.038 -14.594 1.00 60.50 94 ALA A O 1
#

Sequence (94 aa):
LPSADKYEPLLKPGGLLVYDDTLVRRALVRDDIRGIAVPAHDIAMRHGSQRLVNVAMLGALLAARPVVELAAIESALRVHLPARHAALLEPNIA

Radius of gyration: 14.72 Å; chains: 1; bounding box: 32×26×35 Å

Secondary structure (DSSP, 8-state):
-HHHHHHGGGSPTT-EEEEETTT--SPPS-SSSEEEEE-HHHHHHHTT-GGGHHHHHHHHHHHHS-SS-HHHHHHHHHHHS-GGGGGGTHHHH-

Foldseek 3Di:
DVVCVVCLVVADFQAEDEDACVPVVDDRPDPRYHYDYDVLCVLQVVLPHSVCSVLSSVVVVCVVPVPDDPVVVLVVCVVPDDPVCVVVSVSSND

pLDDT: mean 87.55, std 7.37, range [58.72, 96.94]